Protein AF-H7EL29-F1 (afdb_monomer_lite)

Structure (mmCIF, N/CA/C/O backbone):
data_AF-H7EL29-F1
#
_entry.id   AF-H7EL29-F1
#
loop_
_atom_site.group_PDB
_atom_site.id
_atom_site.type_symbol
_atom_site.label_atom_id
_atom_site.label_alt_id
_atom_site.label_comp_id
_atom_site.label_asym_id
_atom_site.label_entity_id
_atom_site.label_seq_id
_atom_site.pdbx_PDB_ins_code
_atom_site.Cartn_x
_atom_site.Cartn_y
_atom_site.Cartn_z
_atom_site.occupancy
_atom_site.B_iso_or_equiv
_atom_site.auth_seq_id
_atom_site.auth_comp_id
_atom_site.auth_asym_id
_atom_site.auth_atom_id
_atom_site.pdbx_PDB_model_num
ATOM 1 N N . MET A 1 1 ? -59.412 -7.543 24.325 1.00 57.25 1 MET A N 1
ATOM 2 C CA . MET A 1 1 ? -58.843 -6.651 23.285 1.00 57.25 1 MET A CA 1
ATOM 3 C C . MET A 1 1 ? -57.580 -5.896 23.711 1.00 57.25 1 MET A C 1
ATOM 5 O O . MET A 1 1 ? -56.638 -5.908 22.938 1.00 57.25 1 MET A O 1
ATOM 9 N N . LYS A 1 2 ? -57.478 -5.300 24.915 1.00 55.97 2 LYS A N 1
ATOM 10 C CA . LYS A 1 2 ? -56.285 -4.508 25.312 1.00 55.97 2 LYS A CA 1
ATOM 11 C C . LYS A 1 2 ? -54.944 -5.276 25.320 1.00 55.97 2 LYS A C 1
ATOM 13 O O . LYS A 1 2 ? -53.953 -4.736 24.854 1.00 55.97 2 LYS A O 1
ATOM 18 N N . LYS A 1 3 ? -54.912 -6.540 25.772 1.00 56.38 3 LYS A N 1
ATOM 19 C CA . LYS A 1 3 ? -53.669 -7.345 25.846 1.00 56.38 3 LYS A CA 1
ATOM 20 C C . LYS A 1 3 ? -53.030 -7.664 24.485 1.00 56.38 3 LYS A C 1
ATOM 22 O O . LYS A 1 3 ? -51.810 -7.722 24.404 1.00 56.38 3 LYS A O 1
ATOM 27 N N . GLN A 1 4 ? -53.825 -7.860 23.430 1.00 57.97 4 GLN A N 1
ATOM 28 C CA . GLN A 1 4 ? -53.281 -8.171 22.099 1.00 57.97 4 GLN A CA 1
ATOM 29 C C . GLN A 1 4 ? -52.596 -6.960 21.458 1.00 57.97 4 GLN A C 1
ATOM 31 O O . GLN A 1 4 ? -51.556 -7.117 20.830 1.00 57.97 4 GLN A O 1
ATOM 36 N N . ILE A 1 5 ? -53.125 -5.755 21.687 1.00 69.31 5 ILE A N 1
ATOM 37 C CA . ILE A 1 5 ? -52.548 -4.510 21.161 1.00 69.31 5 ILE A CA 1
ATOM 38 C C . ILE A 1 5 ? -51.169 -4.249 21.788 1.00 69.31 5 ILE A C 1
ATOM 40 O O . ILE A 1 5 ? -50.231 -3.880 21.088 1.00 69.31 5 ILE A O 1
ATOM 44 N N . THR A 1 6 ? -51.011 -4.512 23.090 1.00 71.06 6 THR A N 1
ATOM 45 C CA . THR A 1 6 ? -49.735 -4.321 23.799 1.00 71.06 6 THR A CA 1
ATOM 46 C C . THR A 1 6 ? -48.637 -5.271 23.313 1.00 71.06 6 THR A C 1
ATOM 48 O O . THR A 1 6 ? -47.501 -4.844 23.141 1.00 71.06 6 THR A O 1
ATOM 51 N N . ILE A 1 7 ? -48.966 -6.541 23.050 1.00 73.06 7 ILE A N 1
ATOM 52 C CA . ILE A 1 7 ? -47.996 -7.529 22.542 1.00 73.06 7 ILE A CA 1
ATOM 53 C C . ILE A 1 7 ? -47.547 -7.165 21.122 1.00 73.06 7 ILE A C 1
ATOM 55 O O . ILE A 1 7 ? -46.365 -7.260 20.803 1.00 73.06 7 ILE A O 1
ATOM 59 N N . MET A 1 8 ? -48.477 -6.695 20.287 1.00 73.94 8 MET A N 1
ATOM 60 C CA . MET A 1 8 ? -48.175 -6.291 18.915 1.00 73.94 8 MET A CA 1
ATOM 61 C C . MET A 1 8 ? -47.253 -5.064 18.869 1.00 73.94 8 MET A C 1
ATOM 63 O O . MET A 1 8 ? -46.313 -5.042 18.083 1.00 73.94 8 MET A O 1
ATOM 67 N N . LEU A 1 9 ? -47.463 -4.085 19.757 1.00 74.75 9 LEU A N 1
ATOM 68 C CA . LEU A 1 9 ? -46.584 -2.917 19.898 1.00 74.75 9 LEU A CA 1
ATOM 69 C C . LEU A 1 9 ? -45.175 -3.291 20.384 1.00 74.75 9 LEU A C 1
ATOM 71 O O . LEU A 1 9 ? -44.201 -2.726 19.894 1.00 74.75 9 LEU A O 1
ATOM 75 N N . LEU A 1 10 ? -45.052 -4.259 21.300 1.00 76.50 10 LEU A N 1
ATOM 76 C CA . LEU A 1 10 ? -43.749 -4.729 21.785 1.00 76.50 10 LEU A CA 1
ATOM 77 C C . LEU A 1 10 ? -42.954 -5.459 20.693 1.00 76.50 10 LEU A C 1
ATOM 79 O O . LEU A 1 10 ? -41.759 -5.225 20.541 1.00 76.50 10 LEU A O 1
ATOM 83 N N . LEU A 1 11 ? -43.622 -6.318 19.918 1.00 74.44 11 LEU A N 1
ATOM 84 C CA . LEU A 1 11 ? -43.011 -7.027 18.791 1.00 74.44 11 LEU A CA 1
ATOM 85 C C . LEU A 1 11 ? -42.576 -6.065 17.688 1.00 74.44 11 LEU A C 1
ATOM 87 O O . LEU A 1 11 ? -41.500 -6.237 17.127 1.00 74.44 11 LEU A O 1
ATOM 91 N N . LEU A 1 12 ? -43.376 -5.033 17.414 1.00 74.44 12 LEU A N 1
ATOM 92 C CA . LEU A 1 12 ? -43.034 -4.011 16.432 1.00 74.44 12 LEU A CA 1
ATOM 93 C C . LEU A 1 12 ? -41.821 -3.183 16.889 1.00 74.44 12 LEU A C 1
ATOM 95 O O . LEU A 1 12 ? -40.912 -2.956 16.100 1.00 74.44 12 LEU A O 1
ATOM 99 N N . ALA A 1 13 ? -41.757 -2.804 18.170 1.00 70.50 13 ALA A N 1
ATOM 100 C CA . ALA A 1 13 ? -40.608 -2.101 18.742 1.00 70.50 13 ALA A CA 1
ATOM 101 C C . ALA A 1 13 ? -39.326 -2.953 18.731 1.00 70.50 13 ALA A C 1
ATOM 103 O O . ALA A 1 13 ? -38.254 -2.430 18.445 1.00 70.50 13 ALA A O 1
ATOM 104 N N . LEU A 1 14 ? -39.430 -4.263 18.981 1.00 64.88 14 LEU A N 1
ATOM 105 C CA . LEU A 1 14 ? -38.311 -5.204 18.849 1.00 64.88 14 LEU A CA 1
ATOM 106 C C . LEU A 1 14 ? -37.875 -5.384 17.390 1.00 64.88 14 LEU A C 1
ATOM 108 O O . LEU A 1 14 ? -36.679 -5.474 17.129 1.00 64.88 14 LEU A O 1
ATOM 112 N N . LEU A 1 15 ? -38.814 -5.385 16.437 1.00 62.44 15 LEU A N 1
ATOM 113 C CA . LEU A 1 15 ? -38.499 -5.426 15.007 1.00 62.44 15 LEU A CA 1
ATOM 114 C C . LEU A 1 15 ? -37.759 -4.157 14.563 1.00 62.44 15 LEU A C 1
ATOM 116 O O . LEU A 1 15 ? -36.751 -4.251 13.870 1.00 62.44 15 LEU A O 1
ATOM 120 N N . PHE A 1 16 ? -38.216 -2.983 15.007 1.00 59.94 16 PHE A N 1
ATOM 121 C CA . PHE A 1 16 ? -37.552 -1.710 14.719 1.00 59.94 16 PHE A CA 1
ATOM 122 C C . PHE A 1 16 ? -36.197 -1.585 15.429 1.00 59.94 16 PHE A C 1
ATOM 124 O O . PHE A 1 16 ? -35.247 -1.108 14.822 1.00 59.94 16 PHE A O 1
ATOM 131 N N . ALA A 1 17 ? -36.062 -2.072 16.667 1.00 56.81 17 ALA A N 1
ATOM 132 C CA . ALA A 1 17 ? -34.777 -2.121 17.369 1.00 56.81 17 ALA A CA 1
ATOM 133 C C . ALA A 1 17 ? -33.794 -3.115 16.721 1.00 56.81 17 ALA A C 1
ATOM 135 O O . ALA A 1 17 ? -32.594 -2.861 16.692 1.00 56.81 17 ALA A O 1
ATOM 136 N N . SER A 1 18 ? -34.295 -4.222 16.161 1.00 50.56 18 SER A N 1
ATOM 137 C CA . SER A 1 18 ? -33.503 -5.183 15.386 1.00 50.56 18 SER A CA 1
ATOM 138 C C . SER A 1 18 ? -33.060 -4.614 14.038 1.00 50.56 18 SER A C 1
ATOM 140 O O . SER A 1 18 ? -31.929 -4.863 13.632 1.00 50.56 18 SER A O 1
ATOM 142 N N . GLN A 1 19 ? -33.923 -3.862 13.346 1.00 51.19 19 GLN A N 1
ATOM 143 C CA . GLN A 1 19 ? -33.584 -3.213 12.074 1.00 51.19 19 GLN A CA 1
ATOM 144 C C . GLN A 1 19 ? -32.649 -2.010 12.264 1.00 51.19 19 GLN A C 1
ATOM 146 O O . GLN A 1 19 ? -31.809 -1.764 11.408 1.00 51.19 19 GLN A O 1
ATOM 151 N N . ALA A 1 20 ? -32.722 -1.318 13.405 1.00 48.88 20 ALA A N 1
ATOM 152 C CA . ALA A 1 20 ? -31.785 -0.252 13.767 1.00 48.88 20 ALA A CA 1
ATOM 153 C C . ALA A 1 20 ? -30.395 -0.768 14.202 1.00 48.88 20 ALA A C 1
ATOM 155 O O . ALA A 1 20 ? -29.459 0.018 14.296 1.00 48.88 20 ALA A O 1
ATOM 156 N N . MET A 1 21 ? -30.238 -2.073 14.466 1.00 46.12 21 MET A N 1
ATOM 157 C CA . MET A 1 21 ? -28.982 -2.677 14.942 1.00 46.12 21 MET A CA 1
ATOM 158 C C . MET A 1 21 ? -28.120 -3.332 13.849 1.00 46.12 21 MET A C 1
ATOM 160 O O . MET A 1 21 ? -27.229 -4.114 14.166 1.00 46.12 21 MET A O 1
ATOM 164 N N . THR A 1 22 ? -28.342 -3.046 12.563 1.00 46.31 22 THR A N 1
ATOM 165 C CA . THR A 1 22 ? -27.479 -3.589 11.488 1.00 46.31 22 THR A CA 1
ATOM 166 C C . THR A 1 22 ? -27.201 -2.617 10.341 1.00 46.31 22 THR A C 1
ATOM 168 O O . THR A 1 22 ? -26.954 -3.039 9.218 1.00 46.31 22 THR A O 1
ATOM 171 N N . GLU A 1 23 ? -27.129 -1.314 10.607 1.00 47.00 23 GLU A N 1
ATOM 172 C CA . GLU A 1 23 ? -26.225 -0.489 9.801 1.00 47.00 23 GLU A CA 1
ATOM 173 C C . GLU A 1 23 ? -24.821 -0.703 10.367 1.00 47.00 23 GLU A C 1
ATOM 175 O O . GLU A 1 23 ? -24.453 -0.137 11.393 1.00 47.00 23 GLU A O 1
ATOM 180 N N . LYS A 1 24 ? -24.035 -1.585 9.732 1.00 56.25 24 LYS A N 1
ATOM 181 C CA . LYS A 1 24 ? -22.579 -1.506 9.877 1.00 56.25 24 LYS A CA 1
ATOM 182 C C . LYS A 1 24 ? -22.216 -0.098 9.423 1.00 56.25 24 LYS A C 1
ATOM 184 O O . LYS A 1 24 ? -22.283 0.178 8.228 1.00 56.25 24 LYS A O 1
ATOM 189 N N . THR A 1 25 ? -21.895 0.788 10.359 1.00 63.72 25 THR A N 1
ATOM 190 C CA . THR A 1 25 ? -21.305 2.083 10.032 1.00 63.72 25 THR A CA 1
ATOM 191 C C . THR A 1 25 ? -20.137 1.805 9.097 1.00 63.72 25 THR A C 1
ATOM 193 O O . THR A 1 25 ? -19.213 1.082 9.478 1.00 63.72 25 THR A O 1
ATOM 196 N N . LYS A 1 26 ? -20.223 2.281 7.849 1.00 77.25 26 LYS A N 1
ATOM 197 C CA . LYS A 1 26 ? -19.120 2.152 6.896 1.00 77.25 26 LYS A CA 1
ATOM 198 C C . LYS A 1 26 ? -17.913 2.834 7.534 1.00 77.25 26 LYS A C 1
ATOM 200 O O . LYS A 1 26 ? -17.998 4.006 7.903 1.00 77.25 26 LYS A O 1
ATOM 205 N N . MET A 1 27 ? -16.843 2.071 7.728 1.00 86.44 27 MET A N 1
ATOM 206 C CA . MET A 1 27 ? -15.580 2.621 8.196 1.00 86.44 27 MET A CA 1
ATOM 207 C C . MET A 1 27 ? -14.908 3.276 7.005 1.00 86.44 27 MET A C 1
ATOM 209 O O . MET A 1 27 ? -14.747 2.629 5.973 1.00 86.44 27 MET A O 1
ATOM 213 N N . ASN A 1 28 ? -14.557 4.548 7.162 1.00 92.81 28 ASN A N 1
ATOM 214 C CA . ASN A 1 28 ? -13.847 5.286 6.132 1.00 92.81 28 ASN A CA 1
ATOM 215 C C . ASN A 1 28 ? -12.375 5.431 6.514 1.00 92.81 28 ASN A C 1
ATOM 217 O O . ASN A 1 28 ? -12.059 5.541 7.705 1.00 92.81 28 ASN A O 1
ATOM 221 N N . TYR A 1 29 ? -11.499 5.471 5.515 1.00 95.81 29 TYR A N 1
ATOM 222 C CA . TYR A 1 29 ? -10.053 5.572 5.694 1.00 95.81 29 TYR A CA 1
ATOM 223 C C . TYR A 1 29 ? -9.478 6.739 4.903 1.00 95.81 29 TYR A C 1
ATOM 225 O O . TYR A 1 29 ? -9.882 7.025 3.781 1.00 95.81 29 TYR A O 1
ATOM 233 N N . THR A 1 30 ? -8.479 7.394 5.484 1.00 96.75 30 THR A N 1
ATOM 234 C CA . THR A 1 30 ? -7.703 8.444 4.816 1.00 96.75 30 THR A CA 1
ATOM 235 C C . THR A 1 30 ? -6.219 8.144 4.952 1.00 96.75 30 THR A C 1
ATOM 237 O O . THR A 1 30 ? -5.778 7.753 6.031 1.00 96.75 30 THR A O 1
ATOM 240 N N . GLY A 1 31 ? -5.464 8.323 3.870 1.00 96.50 31 GLY A N 1
ATOM 241 C CA . GLY A 1 31 ? -4.008 8.227 3.851 1.00 96.50 31 GLY A CA 1
ATOM 242 C C . GLY A 1 31 ? -3.381 9.614 3.754 1.00 96.50 31 GLY A C 1
ATOM 243 O O . GLY A 1 31 ? -3.854 10.450 2.986 1.00 96.50 31 GLY A O 1
ATOM 244 N N . LYS A 1 32 ? -2.331 9.869 4.536 1.00 96.88 32 LYS A N 1
ATOM 245 C CA . LYS A 1 32 ? -1.509 11.084 4.444 1.00 96.88 32 LYS A CA 1
ATOM 246 C C . LYS A 1 32 ? -0.040 10.719 4.437 1.00 96.88 32 LYS A C 1
ATOM 248 O O . LYS A 1 32 ? 0.388 9.947 5.292 1.00 96.88 32 LYS A O 1
ATOM 253 N N . VAL A 1 33 ? 0.717 11.290 3.507 1.00 95.88 33 VAL A N 1
ATOM 254 C CA . VAL A 1 33 ? 2.150 11.016 3.379 1.00 95.88 33 VAL A CA 1
ATOM 255 C C . VAL A 1 33 ? 2.961 12.134 4.025 1.00 95.88 33 VAL A C 1
ATOM 257 O O . VAL A 1 33 ? 2.681 13.317 3.835 1.00 95.88 33 VAL A O 1
ATOM 260 N N . SER A 1 34 ? 3.991 11.760 4.777 1.00 95.00 34 SER A N 1
ATOM 261 C CA . SER A 1 34 ? 4.972 12.684 5.346 1.00 95.00 34 SER A CA 1
ATOM 262 C C . SER A 1 34 ? 6.395 12.215 5.075 1.00 95.00 34 SER A C 1
ATOM 264 O O . SER A 1 34 ? 6.656 11.020 4.961 1.00 95.00 34 SER A O 1
ATOM 266 N N . TRP A 1 35 ? 7.315 13.175 5.004 1.00 92.06 35 TRP A N 1
ATOM 267 C CA . TRP A 1 35 ? 8.733 12.935 4.760 1.00 92.06 35 TRP A CA 1
ATOM 268 C C . TRP A 1 35 ? 9.555 13.481 5.919 1.00 92.06 35 TRP A C 1
ATOM 270 O O . TRP A 1 35 ? 9.334 14.615 6.349 1.00 92.06 35 TRP A O 1
ATOM 280 N N . GLU A 1 36 ? 10.507 12.689 6.394 1.00 91.31 36 GLU A N 1
ATOM 281 C CA . GLU A 1 36 ? 11.424 13.061 7.468 1.00 91.31 36 GLU A CA 1
ATOM 282 C C . GLU A 1 36 ? 12.873 12.924 6.996 1.00 91.31 36 GLU A C 1
ATOM 284 O O . GLU A 1 36 ? 13.247 11.922 6.390 1.00 91.31 36 GLU A O 1
ATOM 289 N N . GLU A 1 37 ? 13.689 13.943 7.268 1.00 89.12 37 GLU A N 1
ATOM 290 C CA . GLU A 1 37 ? 15.136 13.892 7.064 1.00 89.12 37 GLU A CA 1
ATOM 291 C C . GLU A 1 37 ? 15.804 13.365 8.340 1.00 89.12 37 GLU A C 1
ATOM 293 O O . GLU A 1 37 ? 15.691 13.968 9.409 1.00 89.12 37 GLU A O 1
ATOM 298 N N . ILE A 1 38 ? 16.528 12.254 8.222 1.00 84.50 38 ILE A N 1
ATOM 299 C CA . ILE A 1 38 ? 17.241 11.606 9.320 1.00 84.50 38 ILE A CA 1
ATOM 300 C C . ILE A 1 38 ? 18.740 11.812 9.139 1.00 84.50 38 ILE A C 1
ATOM 302 O O . ILE A 1 38 ? 19.302 11.558 8.074 1.00 84.50 38 ILE A O 1
ATOM 306 N N . TYR A 1 39 ? 19.400 12.237 10.215 1.00 82.25 39 TYR A N 1
ATOM 307 C CA . TYR A 1 39 ? 20.849 12.387 10.272 1.00 82.25 39 TYR A CA 1
ATOM 308 C C . TYR A 1 39 ? 21.478 11.102 10.798 1.00 82.25 39 TYR A C 1
ATOM 310 O O . TYR A 1 39 ? 21.262 10.723 11.953 1.00 82.25 39 TYR A O 1
ATOM 318 N N . LEU A 1 40 ? 22.277 10.445 9.962 1.00 75.50 40 LEU A N 1
ATOM 319 C CA . LEU A 1 40 ? 23.015 9.262 10.375 1.00 75.50 40 LEU A CA 1
ATOM 320 C C . LEU A 1 40 ? 24.272 9.675 11.157 1.00 75.50 40 LEU A C 1
ATOM 322 O O . LEU A 1 40 ? 24.915 10.677 10.818 1.00 75.50 40 LEU A O 1
ATOM 326 N N . PRO A 1 41 ? 24.635 8.931 12.219 1.00 71.38 41 PRO A N 1
ATOM 327 C CA . PRO A 1 41 ? 25.886 9.176 12.916 1.00 71.38 41 PRO A CA 1
ATOM 328 C C . PRO A 1 41 ? 27.074 8.964 11.959 1.00 71.38 41 PRO A C 1
ATOM 330 O O . PRO A 1 41 ? 26.981 8.152 11.036 1.00 71.38 41 PRO A O 1
ATOM 333 N N . PRO A 1 42 ? 28.193 9.679 12.165 1.00 71.12 42 PRO A N 1
ATOM 334 C CA . PRO A 1 42 ? 29.387 9.505 11.345 1.00 71.12 42 PRO A CA 1
ATOM 335 C C . PRO A 1 42 ? 29.912 8.064 11.428 1.00 71.12 42 PRO A C 1
ATOM 337 O O . PRO A 1 42 ? 29.817 7.425 12.477 1.00 71.12 42 PRO A O 1
ATOM 340 N N . SER A 1 43 ? 30.479 7.577 10.323 1.00 67.69 43 SER A N 1
ATOM 341 C CA . SER A 1 43 ? 31.120 6.260 10.250 1.00 67.69 43 SER A CA 1
ATOM 342 C C . SER A 1 43 ? 32.367 6.202 11.146 1.00 67.69 43 SER A C 1
ATOM 344 O O . SER A 1 43 ? 33.120 7.174 11.258 1.00 67.69 43 SER A O 1
ATOM 346 N N . ASP A 1 44 ? 32.603 5.046 11.777 1.00 70.19 44 ASP A N 1
ATOM 347 C CA . ASP A 1 44 ? 33.757 4.788 12.659 1.00 70.19 44 ASP A CA 1
ATOM 348 C C . ASP A 1 44 ? 35.111 4.792 11.909 1.00 70.19 44 ASP A C 1
ATOM 350 O O . ASP A 1 44 ? 36.175 4.726 12.530 1.00 70.19 44 ASP A O 1
ATOM 354 N N . ASP A 1 45 ? 35.099 4.870 10.576 1.00 75.62 45 ASP A N 1
ATOM 355 C CA . ASP A 1 45 ? 36.286 4.859 9.709 1.00 75.62 45 ASP A CA 1
ATOM 356 C C . ASP A 1 45 ? 37.005 6.217 9.587 1.00 75.62 45 ASP A C 1
ATOM 358 O O . ASP A 1 45 ? 38.057 6.306 8.949 1.00 75.62 45 ASP A O 1
ATOM 362 N N . GLY A 1 46 ? 36.509 7.260 10.258 1.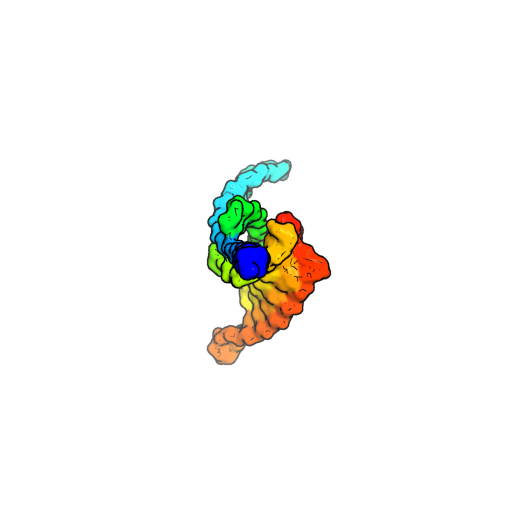00 59.25 46 GLY A N 1
ATOM 363 C CA . GLY A 1 46 ? 37.180 8.557 10.343 1.00 59.25 46 GLY A CA 1
ATOM 364 C C . GLY A 1 46 ? 36.938 9.484 9.151 1.00 59.25 46 GLY A C 1
ATOM 365 O O . GLY A 1 46 ? 37.475 10.596 9.147 1.00 59.25 46 GLY A O 1
ATOM 366 N N . GLU A 1 47 ? 36.100 9.096 8.185 1.00 61.16 47 GLU A N 1
ATOM 367 C CA . GLU A 1 47 ? 35.550 10.033 7.206 1.00 61.16 47 GLU A CA 1
ATOM 368 C C . GLU A 1 47 ? 34.219 10.591 7.724 1.00 61.16 47 GLU A C 1
ATOM 370 O O . GLU A 1 47 ? 33.180 9.934 7.727 1.00 61.16 47 GLU A O 1
ATOM 375 N N . VAL A 1 48 ? 34.241 11.842 8.197 1.00 54.59 48 VAL A N 1
ATOM 376 C CA . VAL A 1 48 ? 33.023 12.553 8.609 1.00 54.59 48 VAL A CA 1
ATOM 377 C C . VAL A 1 48 ? 32.256 12.970 7.358 1.00 54.59 48 VAL A C 1
ATOM 379 O O . VAL A 1 48 ? 32.390 14.089 6.863 1.00 54.59 48 VAL A O 1
ATOM 382 N N . LEU A 1 49 ? 31.437 12.059 6.848 1.00 58.91 49 LEU A N 1
ATOM 383 C CA . LEU A 1 49 ? 30.343 12.384 5.949 1.00 58.91 49 LEU A CA 1
ATOM 384 C C . LEU A 1 49 ? 29.062 12.356 6.783 1.00 58.91 49 LEU A C 1
ATOM 386 O O . LEU A 1 49 ? 28.670 11.313 7.298 1.00 58.91 49 LEU A O 1
ATOM 390 N N . PHE A 1 50 ? 28.423 13.516 6.952 1.00 58.25 50 PHE A N 1
ATOM 391 C CA . PHE A 1 50 ? 27.035 13.547 7.403 1.00 58.25 50 PHE A CA 1
ATOM 392 C C . PHE A 1 50 ? 26.202 12.952 6.272 1.00 58.25 50 PHE A C 1
ATOM 394 O O . PHE A 1 50 ? 26.041 13.580 5.226 1.00 58.25 50 PHE A O 1
ATOM 401 N N . LEU A 1 51 ? 25.738 11.723 6.459 1.00 67.00 51 LEU A N 1
ATOM 402 C CA . LEU A 1 51 ? 24.765 11.120 5.564 1.00 67.00 51 LEU A CA 1
ATOM 403 C C . LEU A 1 51 ? 23.380 11.533 6.061 1.00 67.00 51 LEU A C 1
ATOM 405 O O . LEU A 1 51 ? 23.057 11.347 7.238 1.00 67.00 51 LEU A O 1
ATOM 409 N N . THR A 1 52 ? 22.589 12.132 5.175 1.00 71.94 52 THR A N 1
ATOM 410 C CA . THR A 1 52 ? 21.164 12.346 5.408 1.00 71.94 52 THR A CA 1
ATOM 411 C C . THR A 1 52 ? 20.374 11.329 4.602 1.00 71.94 52 THR A C 1
ATOM 413 O O . THR A 1 52 ? 20.660 11.087 3.428 1.00 71.94 52 THR A O 1
ATOM 416 N N . GLU A 1 53 ? 19.395 10.711 5.250 1.00 81.12 53 GLU A N 1
ATOM 417 C CA . GLU A 1 53 ? 18.432 9.825 4.608 1.00 81.12 53 GLU A CA 1
ATOM 418 C C . GLU A 1 53 ? 17.042 10.454 4.699 1.00 81.12 53 GLU A C 1
ATOM 420 O O . GLU A 1 53 ? 16.682 11.030 5.721 1.00 81.12 53 GLU A O 1
ATOM 425 N N . TRP A 1 54 ? 16.256 10.348 3.630 1.00 84.75 54 TRP A N 1
ATOM 426 C CA . TRP A 1 54 ? 14.852 10.747 3.639 1.00 84.75 54 TRP A CA 1
ATOM 427 C C . TRP A 1 54 ? 13.980 9.514 3.847 1.00 84.75 54 TRP A C 1
ATOM 429 O O . TRP A 1 54 ? 14.005 8.596 3.026 1.00 84.75 54 TRP A O 1
ATOM 439 N N . ARG A 1 55 ? 13.192 9.506 4.922 1.00 90.31 55 ARG A N 1
ATOM 440 C CA . ARG A 1 55 ? 12.192 8.474 5.206 1.00 90.31 55 ARG A CA 1
ATOM 441 C C . ARG A 1 55 ? 10.802 8.966 4.839 1.00 90.31 55 ARG A C 1
ATOM 443 O O . ARG A 1 55 ? 10.467 10.130 5.052 1.00 90.31 55 ARG A O 1
ATOM 450 N N . CYS A 1 56 ? 10.007 8.071 4.267 1.00 93.31 56 CYS A N 1
ATOM 451 C CA . CYS A 1 56 ? 8.624 8.321 3.894 1.00 93.31 56 CYS A CA 1
ATOM 452 C C . CYS A 1 56 ? 7.711 7.535 4.829 1.00 93.31 56 CYS A C 1
ATOM 454 O O . CYS A 1 56 ? 7.895 6.334 5.006 1.00 93.31 56 CYS A O 1
ATOM 456 N N . TYR A 1 57 ? 6.696 8.199 5.366 1.00 95.00 57 TYR A N 1
ATOM 457 C CA . TYR A 1 57 ? 5.697 7.590 6.232 1.00 95.00 57 TYR A CA 1
ATOM 458 C C . TYR A 1 57 ? 4.302 7.807 5.658 1.00 95.00 57 TYR A C 1
ATOM 460 O O . TYR A 1 57 ? 4.007 8.868 5.107 1.00 95.00 57 TYR A O 1
ATOM 468 N N . LEU A 1 58 ? 3.437 6.807 5.804 1.00 97.12 58 LEU A N 1
ATOM 469 C CA . LEU A 1 58 ? 2.014 6.894 5.500 1.00 97.12 58 LEU A CA 1
ATOM 470 C C . LEU A 1 58 ? 1.212 6.758 6.795 1.00 97.12 58 LEU A C 1
ATOM 472 O O . LEU A 1 58 ? 1.201 5.696 7.417 1.00 97.12 58 LEU A O 1
ATOM 476 N N . LEU A 1 59 ? 0.481 7.810 7.155 1.00 97.25 59 LEU A N 1
ATOM 477 C CA . LEU A 1 59 ? -0.508 7.781 8.225 1.00 97.25 59 LEU A CA 1
ATOM 478 C C . LEU A 1 59 ? -1.875 7.397 7.654 1.00 97.25 59 LEU A C 1
ATOM 480 O O . LEU A 1 59 ? -2.467 8.151 6.880 1.00 97.25 59 LEU A O 1
ATOM 484 N N . ILE A 1 60 ? -2.395 6.249 8.075 1.00 96.94 60 ILE A N 1
ATOM 485 C CA . ILE A 1 60 ? -3.725 5.748 7.729 1.00 96.94 60 ILE A CA 1
ATOM 486 C C . ILE A 1 60 ? -4.646 6.015 8.914 1.00 96.94 60 ILE A C 1
ATOM 488 O O . ILE A 1 60 ? -4.461 5.437 9.979 1.00 96.94 60 ILE A O 1
ATOM 492 N N . SER A 1 61 ? -5.640 6.884 8.744 1.00 96.75 61 SER A N 1
ATOM 493 C CA . SER A 1 61 ? -6.618 7.218 9.789 1.00 96.75 61 SER A CA 1
ATOM 494 C C . SER A 1 61 ? -7.989 6.645 9.456 1.00 96.75 61 SER A C 1
ATOM 496 O O . SER A 1 61 ? -8.467 6.826 8.334 1.00 96.75 61 SER A O 1
ATOM 498 N N . ARG A 1 62 ? -8.637 6.009 10.435 1.00 95.69 62 ARG A N 1
ATOM 499 C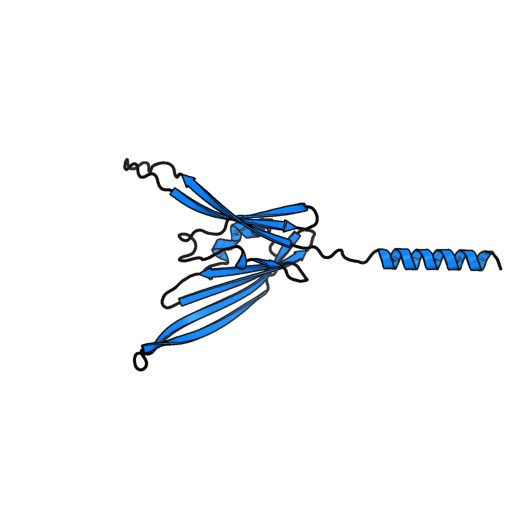 CA . ARG A 1 62 ? -10.009 5.498 10.351 1.00 95.69 62 ARG A CA 1
ATOM 500 C C . ARG A 1 62 ? -10.995 6.477 10.984 1.00 95.69 62 ARG A C 1
ATOM 502 O O . ARG A 1 62 ? -10.673 7.210 11.917 1.00 95.69 62 ARG A O 1
ATOM 509 N N . SER A 1 63 ? -12.225 6.491 10.480 1.00 93.75 63 SER A N 1
ATOM 510 C CA . SER A 1 63 ? -13.282 7.426 10.895 1.00 93.75 63 SER A CA 1
ATOM 511 C C . SER A 1 63 ? -13.671 7.386 12.380 1.00 93.75 63 SER A C 1
ATOM 513 O O . SER A 1 63 ? -14.302 8.325 12.858 1.00 93.75 63 SER A O 1
ATOM 515 N N . ASP A 1 64 ? -13.336 6.321 13.108 1.00 92.19 64 ASP A N 1
ATOM 516 C CA . ASP A 1 64 ? -13.565 6.192 14.554 1.00 92.19 64 ASP A CA 1
ATOM 517 C C . ASP A 1 64 ? -12.420 6.761 15.414 1.00 92.19 64 ASP A C 1
ATOM 519 O O . ASP A 1 64 ? -12.535 6.793 16.638 1.00 92.19 64 ASP A O 1
ATOM 523 N N . GLY A 1 65 ? -11.355 7.259 14.779 1.00 92.94 65 GLY A N 1
ATOM 524 C CA . GLY A 1 65 ? -10.208 7.888 15.427 1.00 92.94 65 GLY A CA 1
ATOM 525 C C . GLY A 1 65 ? -8.984 6.986 15.571 1.00 92.94 65 GLY A C 1
ATOM 526 O O . GLY A 1 65 ? -7.937 7.487 15.976 1.00 92.94 65 GLY A O 1
ATOM 527 N N . GLU A 1 66 ? -9.080 5.699 15.225 1.00 95.19 66 GLU A N 1
ATOM 528 C CA . GLU A 1 66 ? -7.911 4.815 15.169 1.00 95.19 66 GLU A CA 1
ATOM 529 C C . GLU A 1 66 ? -6.988 5.203 14.008 1.00 95.19 66 GLU A C 1
ATOM 531 O O . GLU A 1 66 ? -7.443 5.653 12.950 1.00 95.19 66 GLU A O 1
ATOM 536 N N . ALA A 1 67 ? -5.681 5.030 14.198 1.00 96.19 67 ALA A N 1
ATOM 537 C CA . ALA A 1 67 ? -4.692 5.358 13.184 1.00 96.19 67 ALA A CA 1
ATOM 538 C C . ALA A 1 67 ? -3.486 4.418 13.226 1.00 96.19 67 ALA A C 1
ATOM 540 O O . ALA A 1 67 ? -3.081 3.944 14.288 1.00 96.19 67 ALA A O 1
ATOM 541 N N . TRP A 1 68 ? -2.893 4.198 12.057 1.00 96.12 68 TRP A N 1
ATOM 542 C CA . TRP A 1 68 ? -1.691 3.395 11.872 1.00 96.12 68 TRP A CA 1
ATOM 543 C C . TRP A 1 68 ? -0.680 4.176 11.051 1.00 96.12 68 TRP A C 1
ATOM 545 O O . TRP A 1 68 ? -1.039 4.820 10.066 1.00 96.12 68 TRP A O 1
ATOM 555 N N . GLU A 1 69 ? 0.581 4.086 11.441 1.00 95.88 69 GLU A N 1
ATOM 556 C CA . GLU A 1 69 ? 1.700 4.634 10.689 1.00 95.88 69 GLU A CA 1
ATOM 557 C C . GLU A 1 69 ? 2.457 3.488 10.019 1.00 95.88 69 GLU A C 1
ATOM 559 O O . GLU A 1 69 ? 2.752 2.470 10.651 1.00 95.88 69 GLU A O 1
ATOM 564 N N . LEU A 1 70 ? 2.733 3.643 8.728 1.00 95.12 70 LEU A N 1
ATOM 565 C CA . LEU A 1 70 ? 3.567 2.735 7.954 1.00 95.12 70 LEU A CA 1
ATOM 566 C C . LEU A 1 70 ? 4.826 3.465 7.509 1.00 95.12 70 LEU A C 1
ATOM 568 O O . LEU A 1 70 ? 4.737 4.559 6.955 1.00 95.12 70 LEU A O 1
ATOM 572 N N . GLU A 1 71 ? 5.977 2.830 7.689 1.00 94.00 71 GLU A N 1
ATOM 573 C CA . GLU A 1 71 ? 7.225 3.275 7.085 1.00 94.00 71 GLU A CA 1
ATOM 574 C C . GLU A 1 71 ? 7.313 2.692 5.673 1.00 94.00 71 GLU A C 1
ATOM 576 O O . GLU A 1 71 ? 7.238 1.480 5.458 1.00 94.00 71 GLU A O 1
ATOM 581 N N . ILE A 1 72 ? 7.433 3.569 4.685 1.00 93.88 72 ILE A N 1
ATOM 582 C CA . ILE A 1 72 ? 7.580 3.170 3.293 1.00 93.88 72 ILE A CA 1
ATOM 583 C C . ILE A 1 72 ? 9.063 2.865 3.042 1.00 93.88 72 ILE A C 1
ATOM 585 O O . ILE A 1 72 ? 9.901 3.713 3.363 1.00 93.88 72 ILE A O 1
ATOM 589 N N . PRO A 1 73 ? 9.404 1.699 2.454 1.00 90.81 73 PRO A N 1
ATOM 590 C CA . PRO A 1 73 ? 10.793 1.317 2.229 1.00 90.81 73 PRO A CA 1
ATOM 591 C C . PRO A 1 73 ? 11.559 2.364 1.428 1.00 90.81 73 PRO A C 1
ATOM 593 O O . PRO A 1 73 ? 11.014 2.983 0.512 1.00 90.81 73 PRO A O 1
ATOM 596 N N . SER A 1 74 ? 12.839 2.546 1.739 1.00 84.81 74 SER A N 1
ATOM 597 C CA . SER A 1 74 ? 13.663 3.506 1.009 1.00 84.81 74 SER A CA 1
ATOM 598 C C . SER A 1 74 ? 14.017 2.998 -0.395 1.00 84.81 74 SER A C 1
ATOM 600 O O . SER A 1 74 ? 13.880 1.816 -0.727 1.00 84.81 74 SER A O 1
ATOM 602 N N . GLY A 1 75 ? 14.537 3.895 -1.239 1.00 77.31 75 GLY A N 1
ATOM 603 C CA . GLY A 1 75 ? 15.061 3.531 -2.558 1.00 77.31 75 GLY A CA 1
ATOM 604 C C . GLY A 1 75 ? 16.259 2.568 -2.513 1.00 77.31 75 GLY A C 1
ATOM 605 O O . GLY A 1 75 ? 16.579 1.955 -3.533 1.00 77.31 75 GLY A O 1
ATOM 606 N N . GLU A 1 76 ? 16.921 2.430 -1.358 1.00 76.88 76 GLU A N 1
ATOM 607 C CA . GLU A 1 76 ? 17.984 1.441 -1.141 1.00 76.88 76 GLU A CA 1
ATOM 608 C C . GLU A 1 76 ? 17.411 0.045 -0.872 1.00 76.88 76 GLU A C 1
ATOM 610 O O . GLU A 1 76 ? 17.952 -0.949 -1.356 1.00 76.88 76 GLU A O 1
ATOM 615 N N . GLU A 1 77 ? 16.290 -0.026 -0.150 1.00 82.94 77 GLU A N 1
ATOM 616 C CA . GLU A 1 77 ? 15.573 -1.271 0.138 1.00 82.94 77 GLU A CA 1
ATOM 617 C C . GLU A 1 77 ? 14.810 -1.770 -1.095 1.00 82.94 77 GLU A C 1
ATOM 619 O O . GLU A 1 77 ? 14.836 -2.960 -1.415 1.00 82.94 77 GLU A O 1
ATOM 624 N N . VAL A 1 78 ? 14.166 -0.850 -1.822 1.00 84.62 78 VAL A N 1
ATOM 625 C CA . VAL A 1 78 ? 13.434 -1.129 -3.060 1.00 84.62 78 VAL A CA 1
ATOM 626 C C . VAL A 1 78 ? 13.845 -0.124 -4.131 1.00 84.62 78 VAL A C 1
ATOM 628 O O . VAL A 1 78 ? 13.416 1.029 -4.157 1.00 84.62 78 VAL A O 1
ATOM 631 N N . LYS A 1 79 ? 14.680 -0.583 -5.066 1.00 85.25 79 LYS A N 1
ATOM 632 C CA . LYS A 1 79 ? 15.268 0.273 -6.100 1.00 85.25 79 LYS A CA 1
ATOM 633 C C . LYS A 1 79 ? 14.207 1.025 -6.907 1.00 85.25 79 LYS A C 1
ATOM 635 O O . LYS A 1 79 ? 13.366 0.408 -7.565 1.00 85.25 79 LYS A O 1
ATOM 640 N N . ASN A 1 80 ? 14.355 2.352 -6.946 1.00 87.31 80 ASN A N 1
ATOM 641 C CA . ASN A 1 80 ? 13.474 3.285 -7.654 1.00 87.31 80 ASN A CA 1
ATOM 642 C C . ASN A 1 80 ? 12.001 3.181 -7.218 1.00 87.31 80 ASN A C 1
ATOM 644 O O . ASN A 1 80 ? 11.106 3.323 -8.052 1.00 87.31 80 ASN A O 1
ATOM 648 N N . LEU A 1 81 ? 11.741 2.889 -5.942 1.00 90.75 81 LEU A N 1
ATOM 649 C CA . LEU A 1 81 ? 10.389 2.957 -5.406 1.00 90.75 81 LEU A CA 1
ATOM 650 C C . LEU A 1 81 ? 9.852 4.389 -5.496 1.00 90.75 81 LEU A C 1
ATOM 652 O O . LEU A 1 81 ? 10.534 5.344 -5.126 1.00 90.75 81 LEU A O 1
ATOM 656 N N . SER A 1 82 ? 8.619 4.520 -5.977 1.00 88.56 82 SER A N 1
ATOM 657 C CA . SER A 1 82 ? 7.867 5.770 -5.993 1.00 88.56 82 SER A CA 1
ATOM 658 C C . SER A 1 82 ? 6.597 5.601 -5.174 1.00 88.56 82 SER A C 1
ATOM 660 O O . SER A 1 82 ? 5.801 4.699 -5.452 1.00 88.56 82 SER A O 1
ATOM 662 N N . PHE A 1 83 ? 6.408 6.484 -4.194 1.00 91.44 83 PHE A N 1
ATOM 663 C CA . PHE A 1 83 ? 5.242 6.485 -3.321 1.00 91.44 83 PHE A CA 1
ATOM 664 C C . PHE A 1 83 ? 4.854 7.913 -2.913 1.00 91.44 83 PHE A C 1
ATOM 666 O O . PHE A 1 83 ? 5.707 8.692 -2.489 1.00 91.44 83 PHE A O 1
ATOM 673 N N . ASP A 1 84 ? 3.573 8.248 -3.034 1.00 91.75 84 ASP A N 1
ATOM 674 C CA . ASP A 1 84 ? 2.956 9.502 -2.609 1.00 91.75 84 ASP A CA 1
ATOM 675 C C . ASP A 1 84 ? 1.479 9.286 -2.209 1.00 91.75 84 ASP A C 1
ATOM 677 O O . ASP A 1 84 ? 1.001 8.159 -2.099 1.00 91.75 84 ASP A O 1
ATOM 681 N N . GLU A 1 85 ? 0.735 10.362 -1.938 1.00 90.25 85 GLU A N 1
ATOM 682 C CA . GLU A 1 85 ? -0.666 10.263 -1.500 1.00 90.25 85 GLU A CA 1
ATOM 683 C C . GLU A 1 85 ? -1.595 9.623 -2.544 1.00 90.25 85 GLU A C 1
ATOM 685 O O . GLU A 1 85 ? -2.597 9.019 -2.169 1.00 90.25 85 GLU A O 1
ATOM 690 N N . SER A 1 86 ? -1.269 9.702 -3.840 1.00 94.19 86 SER A N 1
ATOM 691 C CA . SER A 1 86 ? -2.061 9.075 -4.909 1.00 94.19 86 SER A CA 1
ATOM 692 C C . SER A 1 86 ? -1.971 7.550 -4.900 1.00 94.19 86 SER A C 1
ATOM 694 O O . SER A 1 86 ? -2.787 6.870 -5.520 1.00 94.19 86 SER A O 1
ATOM 696 N N . ASN A 1 87 ? -0.998 7.002 -4.170 1.00 96.25 87 ASN A N 1
ATOM 697 C CA . ASN A 1 87 ? -0.848 5.571 -3.980 1.00 96.25 87 ASN A CA 1
ATOM 698 C C . ASN A 1 87 ? -1.808 4.990 -2.938 1.00 96.25 87 ASN A C 1
ATOM 700 O O . ASN A 1 87 ? -1.849 3.770 -2.788 1.00 96.25 87 ASN A O 1
ATOM 704 N N . PHE A 1 88 ? -2.573 5.823 -2.232 1.00 97.69 88 PHE A N 1
ATOM 705 C CA . PHE A 1 88 ? -3.629 5.398 -1.323 1.00 97.69 88 PHE A CA 1
ATOM 706 C C . PHE A 1 88 ? -5.004 5.602 -1.969 1.00 97.69 88 PHE A C 1
ATOM 708 O O . PHE A 1 88 ? -5.327 6.702 -2.416 1.00 97.69 88 PHE A O 1
ATOM 715 N N . GLU A 1 89 ? -5.853 4.575 -1.939 1.00 97.50 89 GLU A N 1
ATOM 716 C CA . GLU A 1 89 ? -7.245 4.683 -2.391 1.00 97.50 89 GLU A CA 1
ATOM 717 C C . GLU A 1 89 ? -8.193 3.995 -1.405 1.00 97.50 89 GLU A C 1
ATOM 719 O O . GLU A 1 89 ? -8.016 2.829 -1.048 1.00 97.50 89 GLU A O 1
ATOM 724 N N . GLU A 1 90 ? -9.224 4.714 -0.969 1.00 96.75 90 GLU A N 1
ATOM 725 C CA . GLU A 1 90 ? -10.313 4.148 -0.177 1.00 96.75 90 GLU A CA 1
ATOM 726 C C . GLU A 1 90 ? -11.231 3.283 -1.052 1.00 96.75 90 GLU A C 1
ATOM 728 O O . GLU A 1 90 ? -11.544 3.621 -2.190 1.00 96.75 90 GLU A O 1
ATOM 733 N N . THR A 1 91 ? -11.720 2.177 -0.495 1.00 94.25 91 THR A N 1
ATOM 734 C CA . THR A 1 91 ? -12.665 1.272 -1.160 1.00 94.25 91 THR A CA 1
ATOM 735 C C . THR A 1 91 ? -13.894 1.043 -0.279 1.00 94.25 91 THR A C 1
ATOM 737 O O . THR A 1 91 ? -13.955 1.488 0.865 1.00 94.25 91 THR A O 1
ATOM 740 N N . ASP A 1 92 ? -14.899 0.325 -0.782 1.00 89.69 92 ASP A N 1
ATOM 741 C CA . ASP A 1 92 ? -16.097 0.029 0.013 1.00 89.69 92 ASP A CA 1
ATOM 742 C C . ASP A 1 92 ? -15.835 -0.882 1.223 1.00 89.69 92 ASP A C 1
ATOM 744 O O . ASP A 1 92 ? -16.526 -0.751 2.234 1.00 89.69 92 ASP A O 1
ATOM 748 N N . ASP A 1 93 ? -14.827 -1.755 1.143 1.00 88.12 93 ASP A N 1
ATOM 749 C CA . ASP A 1 93 ? -14.512 -2.754 2.175 1.00 88.12 93 ASP A CA 1
ATOM 750 C C . ASP A 1 93 ? -13.279 -2.392 3.032 1.00 88.12 93 ASP A C 1
ATOM 752 O O . ASP A 1 93 ? -12.937 -3.125 3.968 1.00 88.12 93 ASP A O 1
ATOM 756 N N . GLY A 1 94 ? -12.596 -1.289 2.717 1.00 95.38 94 GLY A N 1
ATOM 757 C CA . GLY A 1 94 ? -11.323 -0.896 3.321 1.00 95.38 94 GLY A CA 1
ATOM 758 C C . GLY A 1 94 ? -10.570 0.100 2.445 1.00 95.38 94 GLY A C 1
ATOM 759 O O . GLY A 1 94 ? -11.101 1.142 2.079 1.00 95.38 94 GLY A O 1
ATOM 760 N N . PHE A 1 95 ? -9.344 -0.228 2.053 1.00 97.62 95 PHE A N 1
ATOM 761 C CA . PHE A 1 95 ? -8.513 0.606 1.179 1.00 97.62 95 PHE A CA 1
ATOM 762 C C . PHE A 1 95 ? -7.501 -0.257 0.422 1.00 97.62 95 PHE A C 1
ATOM 764 O O . PHE A 1 95 ? -7.345 -1.453 0.692 1.00 97.62 95 PHE A O 1
ATOM 771 N N . LEU A 1 96 ? -6.788 0.349 -0.516 1.00 97.75 96 LEU A N 1
ATOM 772 C CA . LEU A 1 96 ? -5.654 -0.263 -1.186 1.00 97.75 96 LEU A CA 1
ATOM 773 C C . LEU A 1 96 ? -4.438 0.663 -1.191 1.00 97.75 96 LEU A C 1
ATOM 775 O O . LEU A 1 96 ? -4.561 1.879 -1.043 1.00 97.75 96 LEU A O 1
ATOM 779 N N . LEU A 1 97 ? -3.264 0.050 -1.322 1.00 97.88 97 LEU A N 1
ATOM 780 C CA . LEU A 1 97 ? -1.986 0.737 -1.471 1.00 97.88 97 LEU A CA 1
ATOM 781 C C . LEU A 1 97 ? -1.319 0.290 -2.771 1.00 97.88 97 LEU A C 1
ATOM 783 O O . LEU A 1 97 ? -1.144 -0.912 -2.988 1.00 97.88 97 LEU A O 1
ATOM 787 N N . HIS A 1 98 ? -0.916 1.242 -3.604 1.00 96.88 98 HIS A N 1
ATOM 788 C CA . HIS A 1 98 ? -0.196 1.007 -4.850 1.00 96.88 98 HIS A CA 1
ATOM 789 C C . HIS A 1 98 ? 1.297 1.281 -4.679 1.00 96.88 98 HIS A C 1
ATOM 791 O O . HIS A 1 98 ? 1.687 2.383 -4.324 1.00 96.88 98 HIS A O 1
ATOM 797 N N . PHE A 1 99 ? 2.154 0.328 -5.014 1.00 95.38 99 PHE A N 1
ATOM 798 C CA . PHE A 1 99 ? 3.602 0.519 -5.008 1.00 95.38 99 PHE A CA 1
ATOM 799 C C . PHE A 1 99 ? 4.140 0.311 -6.411 1.00 95.38 99 PHE A C 1
ATOM 801 O O . PHE A 1 99 ? 3.864 -0.712 -7.032 1.00 95.38 99 PHE A O 1
ATOM 808 N N . ASN A 1 100 ? 4.926 1.267 -6.897 1.00 93.62 100 ASN A N 1
ATOM 809 C CA . ASN A 1 100 ? 5.559 1.198 -8.207 1.00 93.62 100 ASN A CA 1
ATOM 810 C C . ASN A 1 100 ? 7.068 1.322 -8.048 1.00 93.62 100 ASN A C 1
ATOM 812 O O . ASN A 1 100 ? 7.537 2.259 -7.402 1.00 93.62 100 ASN A O 1
ATOM 816 N N . TRP A 1 101 ? 7.831 0.406 -8.637 1.00 93.69 101 TRP A N 1
ATOM 817 C CA . TRP A 1 101 ? 9.290 0.448 -8.551 1.00 93.69 101 TRP A CA 1
ATOM 818 C C . TRP A 1 101 ? 9.977 -0.133 -9.789 1.00 93.69 101 TRP A C 1
ATOM 820 O O . TRP A 1 101 ? 9.347 -0.671 -10.703 1.00 93.69 101 TRP A O 1
ATOM 830 N N . GLY A 1 102 ? 11.304 -0.020 -9.825 1.00 90.69 102 GLY A N 1
ATOM 831 C CA . GLY A 1 102 ? 12.122 -0.426 -10.963 1.00 90.69 102 GLY A CA 1
ATOM 832 C C . GLY A 1 102 ? 12.362 0.696 -11.970 1.00 90.69 102 GLY A C 1
ATOM 833 O O . GLY A 1 102 ? 12.466 1.871 -11.635 1.00 90.69 102 GLY A O 1
ATOM 834 N N . GLY A 1 103 ? 12.564 0.342 -13.230 1.00 86.31 103 GLY A N 1
ATOM 835 C CA . GLY A 1 103 ? 12.857 1.293 -14.295 1.00 86.31 103 GLY A CA 1
ATOM 836 C C . GLY A 1 103 ? 13.786 0.728 -15.363 1.00 86.31 103 GLY A C 1
ATOM 837 O O . GLY A 1 103 ? 14.380 -0.346 -15.231 1.00 86.31 103 GLY A O 1
ATOM 838 N N . GLY A 1 104 ? 13.923 1.476 -16.456 1.00 87.06 104 GLY A N 1
ATOM 839 C CA . GLY A 1 104 ? 14.624 0.997 -17.642 1.00 87.06 104 GLY A CA 1
ATOM 840 C C . GLY A 1 104 ? 13.824 -0.113 -18.320 1.00 87.06 104 GLY A C 1
ATOM 841 O O . GLY A 1 104 ? 12.754 0.148 -18.854 1.00 87.06 104 GLY A O 1
ATOM 842 N N . ARG A 1 105 ? 14.346 -1.345 -18.305 1.00 90.44 105 ARG A N 1
ATOM 843 C CA . ARG A 1 105 ? 13.709 -2.495 -18.969 1.00 90.44 105 ARG A CA 1
ATOM 844 C C . ARG A 1 105 ? 12.548 -3.093 -18.177 1.00 90.44 105 ARG A C 1
ATOM 846 O O . ARG A 1 105 ? 11.643 -3.621 -18.798 1.00 90.44 105 ARG A O 1
ATOM 853 N N . TYR A 1 106 ? 12.566 -3.039 -16.848 1.00 92.69 106 TYR A N 1
ATOM 854 C CA . TYR A 1 106 ? 11.574 -3.729 -16.019 1.00 92.69 106 TYR A CA 1
ATOM 855 C C . TYR A 1 106 ? 10.921 -2.756 -15.050 1.00 92.69 106 TYR A C 1
ATOM 857 O O . TYR A 1 106 ? 11.620 -2.027 -14.345 1.00 92.69 106 TYR A O 1
ATOM 865 N N . PHE A 1 107 ? 9.595 -2.761 -15.016 1.00 93.06 107 PHE A N 1
ATOM 866 C 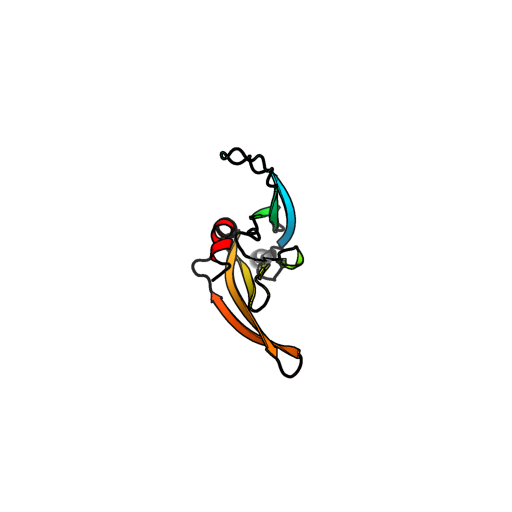CA . PHE A 1 107 ? 8.787 -1.950 -14.118 1.00 93.06 107 PHE A CA 1
ATOM 867 C C . PHE A 1 107 ? 7.796 -2.842 -13.382 1.00 93.06 107 PHE A C 1
ATOM 869 O O . PHE A 1 107 ? 7.081 -3.629 -14.002 1.00 93.06 107 PHE A O 1
ATOM 876 N N . TRP A 1 108 ? 7.761 -2.712 -12.063 1.00 94.44 108 TRP A N 1
ATOM 877 C CA . TRP A 1 108 ? 6.895 -3.495 -11.199 1.00 94.44 108 TRP A CA 1
ATOM 878 C C . TRP A 1 108 ? 5.836 -2.598 -10.577 1.00 94.44 108 TRP A C 1
ATOM 880 O O . TRP A 1 108 ? 6.124 -1.473 -10.166 1.00 94.44 108 TRP A O 1
ATOM 890 N N . SER A 1 109 ? 4.623 -3.127 -10.483 1.00 94.25 109 SER A N 1
ATOM 891 C CA . SER A 1 109 ? 3.508 -2.513 -9.775 1.00 94.25 109 SER A CA 1
ATOM 892 C C . SER A 1 109 ? 2.857 -3.554 -8.870 1.00 94.25 109 SER A C 1
ATOM 894 O O . SER A 1 109 ? 2.519 -4.645 -9.327 1.00 94.25 109 SER A O 1
ATOM 896 N N . GLU A 1 110 ? 2.687 -3.239 -7.591 1.00 95.75 110 GLU A N 1
ATOM 897 C CA . GLU A 1 110 ? 1.955 -4.070 -6.633 1.00 95.75 110 GLU A CA 1
ATOM 898 C C . GLU A 1 110 ? 0.805 -3.279 -6.041 1.00 95.75 110 GLU A C 1
ATOM 900 O O . GLU A 1 110 ? 0.978 -2.149 -5.589 1.00 95.75 110 GLU A O 1
ATOM 905 N N . THR A 1 111 ? -0.363 -3.903 -5.992 1.00 97.31 111 THR A N 1
ATOM 906 C CA . THR A 1 111 ? -1.529 -3.363 -5.300 1.00 97.31 111 THR A CA 1
ATOM 907 C C . THR A 1 111 ? -1.872 -4.255 -4.121 1.00 97.31 111 THR A C 1
ATOM 909 O O . THR A 1 111 ? -2.203 -5.431 -4.289 1.00 97.31 111 THR A O 1
ATOM 912 N N . PHE A 1 112 ? -1.798 -3.692 -2.922 1.00 97.69 112 PHE A N 1
ATOM 913 C CA . PHE A 1 112 ? -2.108 -4.355 -1.662 1.00 97.69 112 PHE A CA 1
ATOM 914 C C . PHE A 1 112 ? -3.525 -3.993 -1.244 1.00 97.69 112 PHE A C 1
ATOM 916 O O . PHE A 1 112 ? -3.815 -2.826 -1.003 1.00 97.69 112 PHE A O 1
ATOM 923 N N . PHE A 1 113 ? -4.404 -4.986 -1.142 1.00 97.81 113 PHE A N 1
ATOM 924 C CA . PHE A 1 113 ? -5.810 -4.781 -0.806 1.00 97.81 113 PHE A CA 1
ATOM 925 C C . PHE A 1 113 ? -6.062 -5.104 0.663 1.00 97.81 113 PHE A C 1
ATOM 927 O O . PHE A 1 113 ? -5.861 -6.243 1.109 1.00 97.81 113 PHE A O 1
ATOM 934 N N . PHE A 1 114 ? -6.569 -4.116 1.390 1.00 97.75 114 PHE A N 1
ATOM 935 C CA . PHE A 1 114 ? -6.926 -4.216 2.794 1.00 97.75 114 PHE A CA 1
ATOM 936 C C . PHE A 1 114 ? -8.438 -4.210 2.955 1.00 97.75 114 PHE A C 1
ATOM 938 O O . PHE A 1 114 ? -9.157 -3.490 2.265 1.00 97.75 114 PHE A O 1
ATOM 945 N N . LYS A 1 115 ? -8.922 -5.021 3.892 1.00 95.81 115 LYS A N 1
ATOM 946 C CA . LYS A 1 115 ? -10.317 -5.000 4.325 1.00 95.81 115 LYS A CA 1
ATOM 947 C C . LYS A 1 115 ? -10.405 -5.019 5.836 1.00 95.81 115 LYS A C 1
ATOM 949 O O . LYS A 1 115 ? -9.530 -5.584 6.492 1.00 95.81 115 LYS A O 1
ATOM 954 N N . GLU A 1 116 ? -11.477 -4.468 6.375 1.00 93.38 116 GLU A N 1
ATOM 955 C CA . GLU A 1 116 ? -11.720 -4.502 7.814 1.00 93.38 116 GLU A CA 1
ATOM 956 C C . GLU A 1 116 ? -11.983 -5.944 8.293 1.00 93.38 116 GLU A C 1
ATOM 958 O O . GLU A 1 116 ? -12.871 -6.641 7.788 1.00 93.38 116 GLU A O 1
ATOM 963 N N . SER A 1 117 ? -11.210 -6.403 9.279 1.00 93.12 117 SER A N 1
ATOM 964 C CA . SER A 1 117 ? -11.388 -7.700 9.936 1.00 93.12 117 SER A CA 1
ATOM 965 C C . SER A 1 117 ? -10.938 -7.614 11.390 1.00 93.12 117 SER A C 1
ATOM 967 O O . SER A 1 117 ? -9.860 -7.116 11.681 1.00 93.12 117 SER A O 1
ATOM 969 N N . ASP A 1 118 ? -11.749 -8.123 12.317 1.00 88.62 118 ASP A N 1
ATOM 970 C CA . ASP A 1 118 ? -11.423 -8.156 13.753 1.00 88.62 118 ASP A CA 1
ATOM 971 C C . ASP A 1 118 ? -11.003 -6.794 14.347 1.00 88.62 118 ASP A C 1
ATOM 973 O O . ASP A 1 118 ? -10.146 -6.722 15.227 1.00 88.62 118 ASP A O 1
ATOM 977 N N . GLY A 1 119 ? -11.634 -5.713 13.871 1.00 90.56 119 GLY A N 1
ATOM 978 C CA . GLY A 1 119 ? -11.409 -4.349 14.354 1.00 90.56 119 GLY A CA 1
ATOM 979 C C . GLY A 1 119 ? -10.169 -3.664 13.777 1.00 90.56 119 GLY A C 1
ATOM 980 O O . GLY A 1 119 ? -9.795 -2.602 14.275 1.00 90.56 119 GLY A O 1
ATOM 981 N N . GLU A 1 120 ? -9.532 -4.245 12.758 1.00 94.12 120 GLU A N 1
ATOM 982 C CA . GLU A 1 120 ? -8.330 -3.708 12.125 1.00 94.12 120 GLU A CA 1
ATOM 983 C C . GLU A 1 120 ? -8.317 -3.962 10.604 1.00 94.12 120 GLU A C 1
ATOM 985 O O . GLU A 1 120 ? -8.771 -5.018 10.139 1.00 94.12 120 GLU A O 1
ATOM 990 N N . PRO A 1 121 ? -7.739 -3.059 9.795 1.00 95.75 121 PRO A N 1
ATOM 991 C CA . PRO A 1 121 ? -7.482 -3.349 8.394 1.00 95.75 121 PRO A CA 1
ATOM 992 C C . PRO A 1 121 ? -6.505 -4.513 8.239 1.00 95.75 121 PRO A C 1
ATOM 994 O O . PRO A 1 121 ? -5.437 -4.548 8.848 1.00 95.75 121 PRO A O 1
ATOM 997 N N . CYS A 1 122 ? -6.855 -5.469 7.388 1.00 97.06 122 CYS A N 1
ATOM 998 C CA . CYS A 1 122 ? -6.044 -6.648 7.134 1.00 97.06 122 CYS A CA 1
ATOM 999 C C . CYS A 1 122 ? -5.830 -6.853 5.632 1.00 97.06 122 CYS A C 1
ATOM 1001 O O . CYS A 1 122 ? -6.787 -6.889 4.853 1.00 97.06 122 CYS A O 1
ATOM 1003 N N . LEU A 1 123 ? -4.575 -7.059 5.236 1.00 97.75 123 LEU A N 1
ATOM 1004 C CA . LEU A 1 123 ? -4.192 -7.453 3.889 1.00 97.75 123 LEU A CA 1
ATOM 1005 C C . LEU A 1 123 ? -4.767 -8.836 3.578 1.00 97.75 123 LEU A C 1
ATOM 1007 O O . LEU A 1 123 ? -4.499 -9.811 4.288 1.00 97.75 123 LEU A O 1
ATOM 1011 N N . TYR A 1 124 ? -5.526 -8.924 2.489 1.00 97.31 124 TYR A N 1
ATOM 1012 C CA . TYR A 1 124 ? -6.163 -10.173 2.057 1.00 97.31 124 TYR A CA 1
ATOM 1013 C C . TYR A 1 124 ? -5.842 -10.557 0.611 1.00 97.31 124 TYR A C 1
ATOM 1015 O O . TYR A 1 124 ? -6.082 -11.699 0.211 1.00 97.31 124 TYR A O 1
ATOM 1023 N N . LYS A 1 125 ? -5.317 -9.622 -0.182 1.00 97.00 125 LYS A N 1
ATOM 1024 C CA . LYS A 1 125 ? -5.040 -9.822 -1.602 1.00 97.00 125 LYS A CA 1
ATOM 1025 C C . LYS A 1 125 ? -3.906 -8.904 -2.049 1.00 97.00 125 LYS A C 1
ATOM 1027 O O . LYS A 1 125 ? -3.810 -7.766 -1.600 1.00 97.00 125 LYS A O 1
ATOM 1032 N N . ILE A 1 126 ? -3.072 -9.422 -2.939 1.00 97.12 126 ILE A N 1
ATOM 1033 C CA . ILE A 1 126 ? -2.016 -8.685 -3.626 1.00 97.12 126 ILE A CA 1
ATOM 1034 C C . ILE A 1 126 ? -2.195 -8.902 -5.133 1.00 97.12 126 ILE A C 1
ATOM 1036 O O . ILE A 1 126 ? -2.348 -10.046 -5.572 1.00 97.12 126 ILE A O 1
ATOM 1040 N N . GLU A 1 127 ? -2.175 -7.829 -5.917 1.00 97.06 127 GLU A N 1
ATOM 1041 C CA . GLU A 1 127 ? -2.080 -7.890 -7.380 1.00 97.06 127 GLU A CA 1
ATOM 1042 C C . GLU A 1 127 ? -0.733 -7.358 -7.840 1.00 97.06 127 GLU A C 1
ATOM 1044 O O . GLU A 1 127 ? -0.422 -6.191 -7.629 1.00 97.06 127 GLU A O 1
ATOM 1049 N N . SER A 1 128 ? 0.027 -8.226 -8.495 1.00 95.50 128 SER A N 1
ATOM 1050 C CA . SER A 1 128 ? 1.381 -7.973 -8.967 1.00 95.50 128 SER A CA 1
ATOM 1051 C C . SER A 1 128 ? 1.363 -7.835 -10.480 1.00 95.50 128 SER A C 1
ATOM 1053 O O . SER A 1 128 ? 0.828 -8.704 -11.175 1.00 95.50 128 SER A O 1
ATOM 1055 N N . ARG A 1 129 ? 1.978 -6.779 -11.000 1.00 95.19 129 ARG A N 1
ATOM 1056 C CA . ARG A 1 129 ? 2.168 -6.545 -12.427 1.00 95.19 129 ARG A CA 1
ATOM 1057 C C . ARG A 1 129 ? 3.647 -6.316 -12.710 1.00 95.19 129 ARG A C 1
ATOM 1059 O O . ARG A 1 129 ? 4.269 -5.463 -12.083 1.00 95.19 129 ARG A O 1
ATOM 1066 N N . LEU A 1 130 ? 4.183 -7.048 -13.680 1.00 94.69 130 LEU A N 1
ATOM 1067 C CA . LEU A 1 130 ? 5.505 -6.810 -14.251 1.00 94.69 130 LEU A CA 1
ATOM 1068 C C . LEU A 1 130 ? 5.324 -6.357 -15.694 1.00 94.69 130 LEU A C 1
ATOM 1070 O O . LEU A 1 130 ? 4.710 -7.066 -16.488 1.00 94.69 130 LEU A O 1
ATOM 1074 N N . THR A 1 131 ? 5.875 -5.195 -16.019 1.00 94.69 131 THR A N 1
ATOM 1075 C CA . THR A 1 131 ? 5.973 -4.696 -17.387 1.00 94.69 131 THR A CA 1
ATOM 1076 C C . THR A 1 131 ? 7.429 -4.746 -17.833 1.00 94.69 131 THR A C 1
ATOM 1078 O O . THR A 1 131 ? 8.306 -4.154 -17.196 1.00 94.69 131 THR A O 1
ATOM 1081 N N . GLU A 1 132 ? 7.688 -5.439 -18.936 1.00 95.38 132 GLU A N 1
ATOM 1082 C CA . GLU A 1 132 ? 8.980 -5.459 -19.612 1.00 95.38 132 GLU A CA 1
ATOM 1083 C C . GLU A 1 132 ? 8.946 -4.563 -20.857 1.00 95.38 132 GLU A C 1
ATOM 1085 O O . GLU A 1 132 ? 8.138 -4.772 -21.756 1.00 95.38 132 GLU A O 1
ATOM 1090 N N . TYR A 1 133 ? 9.856 -3.591 -20.929 1.00 92.19 133 TYR A N 1
ATOM 1091 C CA . TYR A 1 133 ? 10.014 -2.680 -22.059 1.00 92.19 133 TYR A CA 1
ATOM 1092 C C . TYR A 1 133 ? 11.144 -3.127 -22.985 1.00 92.19 133 TYR A C 1
ATOM 1094 O O . TYR A 1 133 ? 12.308 -3.218 -22.581 1.00 92.19 133 TYR A O 1
ATOM 1102 N N . THR A 1 134 ? 10.831 -3.312 -24.264 1.00 93.19 134 THR A N 1
ATOM 1103 C CA . THR A 1 134 ? 11.801 -3.663 -25.303 1.00 93.19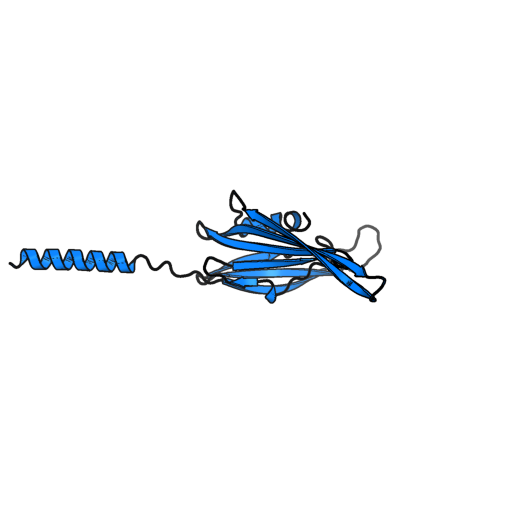 134 THR A CA 1
ATOM 1104 C C . THR A 1 134 ? 11.855 -2.572 -26.365 1.00 93.19 134 THR A C 1
ATOM 1106 O O . THR A 1 134 ? 10.851 -2.220 -26.971 1.00 93.19 134 THR A O 1
ATOM 1109 N N . LEU A 1 135 ? 13.054 -2.041 -26.634 1.00 90.44 135 LEU A N 1
ATOM 1110 C CA . LEU A 1 135 ? 13.249 -1.072 -27.714 1.00 90.44 135 LEU A CA 1
ATOM 1111 C C . LEU A 1 135 ? 13.114 -1.761 -29.077 1.00 90.44 135 LEU A C 1
ATOM 1113 O O . LEU A 1 135 ? 13.959 -2.578 -29.470 1.00 90.44 135 LEU A O 1
ATOM 1117 N N . ASN A 1 136 ? 12.110 -1.356 -29.841 1.00 89.88 136 ASN A N 1
ATOM 1118 C CA . ASN A 1 136 ? 11.946 -1.761 -31.218 1.00 89.88 136 ASN A CA 1
ATOM 1119 C C . ASN A 1 136 ? 12.974 -1.041 -32.096 1.00 89.88 136 ASN A C 1
ATOM 1121 O O . ASN A 1 136 ? 12.825 0.117 -32.476 1.00 89.88 136 ASN A O 1
ATOM 1125 N N . LYS A 1 137 ? 14.043 -1.745 -32.475 1.00 90.44 137 LYS A N 1
ATOM 1126 C CA . LYS A 1 137 ? 15.139 -1.156 -33.268 1.00 90.44 137 LYS A CA 1
ATOM 1127 C C . LYS A 1 137 ? 14.729 -0.691 -34.672 1.00 90.44 137 LYS A C 1
ATOM 1129 O O . LYS A 1 137 ? 15.534 -0.041 -35.332 1.00 90.44 137 LYS A O 1
ATOM 1134 N N . LYS A 1 138 ? 13.540 -1.062 -35.161 1.00 90.94 138 LYS A N 1
ATOM 1135 C CA . LYS A 1 138 ? 13.054 -0.658 -36.488 1.00 90.94 138 LYS A CA 1
ATOM 1136 C C . LYS A 1 138 ? 12.249 0.633 -36.435 1.00 90.94 138 LYS A C 1
ATOM 1138 O O . LYS A 1 138 ? 12.407 1.454 -37.332 1.00 90.94 138 LYS A O 1
ATOM 1143 N N . THR A 1 139 ? 11.392 0.792 -35.429 1.00 91.56 139 THR A N 1
ATOM 1144 C CA . THR A 1 139 ? 10.535 1.981 -35.286 1.00 91.56 139 THR A CA 1
ATOM 1145 C C . THR A 1 139 ? 11.153 3.039 -34.375 1.00 91.56 139 THR A C 1
ATOM 1147 O O . THR A 1 139 ? 10.890 4.220 -34.557 1.00 91.56 139 THR A O 1
ATOM 1150 N N . GLY A 1 140 ? 12.034 2.636 -33.456 1.00 88.56 140 GLY A N 1
ATOM 1151 C CA . GLY A 1 140 ? 12.569 3.500 -32.403 1.00 88.56 140 GLY A CA 1
ATOM 1152 C C . GLY A 1 140 ? 11.646 3.620 -31.186 1.00 88.56 140 GLY A C 1
ATOM 1153 O O . GLY A 1 140 ? 12.031 4.272 -30.219 1.00 88.56 140 GLY A O 1
ATOM 1154 N N . ASP A 1 141 ? 10.478 2.976 -31.221 1.00 89.88 141 ASP A N 1
ATOM 1155 C CA . ASP A 1 141 ? 9.503 2.968 -30.130 1.00 89.88 141 ASP A CA 1
ATOM 1156 C C . ASP A 1 141 ? 9.803 1.859 -29.114 1.00 89.88 141 ASP A C 1
ATOM 1158 O O . ASP A 1 141 ? 10.558 0.921 -29.389 1.00 89.88 141 ASP A O 1
ATOM 1162 N N . PHE A 1 142 ? 9.198 1.958 -27.933 1.00 87.44 142 PHE A N 1
ATOM 1163 C CA . PHE A 1 142 ? 9.214 0.885 -26.944 1.00 87.44 142 PHE A CA 1
ATOM 1164 C C . PHE A 1 142 ? 7.958 0.030 -27.088 1.00 87.44 142 PHE A C 1
ATOM 1166 O O . PHE A 1 142 ? 6.848 0.551 -27.008 1.00 87.44 142 PHE A O 1
ATOM 1173 N N . ASP A 1 143 ? 8.160 -1.271 -27.268 1.00 90.62 143 ASP A N 1
ATOM 1174 C CA . ASP A 1 143 ? 7.126 -2.288 -27.107 1.00 90.62 143 ASP A CA 1
ATOM 1175 C C . ASP A 1 143 ? 7.092 -2.715 -25.627 1.00 90.62 143 ASP A C 1
ATOM 1177 O O . ASP A 1 143 ? 8.144 -2.752 -24.975 1.00 90.62 143 ASP A O 1
ATOM 1181 N N . ASP A 1 144 ? 5.913 -3.038 -25.092 1.00 91.88 144 ASP A N 1
ATOM 1182 C CA . ASP A 1 144 ? 5.746 -3.519 -23.720 1.00 91.88 144 ASP A CA 1
ATOM 1183 C C . ASP A 1 144 ? 5.028 -4.873 -23.645 1.00 91.88 144 ASP A C 1
ATOM 1185 O O . ASP A 1 144 ? 4.023 -5.121 -24.312 1.00 91.88 144 ASP A O 1
ATOM 1189 N N . GLU A 1 145 ? 5.546 -5.760 -22.799 1.00 93.56 145 GLU A N 1
ATOM 1190 C CA . GLU A 1 145 ? 4.893 -7.013 -22.419 1.00 93.56 145 GLU A CA 1
ATOM 1191 C C . GLU A 1 145 ? 4.539 -6.947 -20.934 1.00 93.56 145 GLU A C 1
ATOM 1193 O O . GLU A 1 145 ? 5.360 -6.564 -20.102 1.00 93.56 145 GLU A O 1
ATOM 1198 N N . THR A 1 146 ? 3.289 -7.270 -20.600 1.00 94.56 146 THR A N 1
ATOM 1199 C CA . THR A 1 146 ? 2.775 -7.186 -19.232 1.00 94.56 146 THR A CA 1
ATOM 1200 C C . THR A 1 146 ? 2.323 -8.555 -18.744 1.00 94.56 146 THR A C 1
ATOM 1202 O O . THR A 1 146 ? 1.384 -9.127 -19.298 1.00 94.56 146 THR A O 1
ATOM 1205 N N . ASP A 1 147 ? 2.880 -8.981 -17.614 1.00 94.94 147 ASP A N 1
ATOM 1206 C CA . ASP A 1 147 ? 2.406 -10.124 -16.842 1.00 94.94 147 ASP A CA 1
ATOM 1207 C C . ASP A 1 147 ? 1.675 -9.654 -15.585 1.00 94.94 147 ASP A C 1
ATOM 1209 O O . ASP A 1 147 ? 2.104 -8.726 -14.901 1.00 94.94 147 ASP A O 1
ATOM 1213 N N . THR A 1 148 ? 0.549 -10.297 -15.265 1.00 95.25 148 THR A N 1
ATOM 1214 C CA . THR A 1 148 ? -0.251 -9.995 -14.068 1.00 95.25 148 THR A CA 1
ATOM 1215 C C . THR A 1 148 ? -0.495 -11.255 -13.252 1.00 95.25 148 THR A C 1
ATOM 1217 O O . THR A 1 148 ? -0.856 -12.305 -13.786 1.00 95.25 148 THR A O 1
ATOM 1220 N N . LYS A 1 149 ? -0.340 -11.145 -11.934 1.00 95.62 149 LYS A N 1
ATOM 1221 C CA . LYS A 1 149 ? -0.544 -12.229 -10.977 1.00 95.62 149 LYS A CA 1
ATOM 1222 C C . LYS A 1 149 ? -1.376 -11.742 -9.801 1.00 95.62 149 LYS A C 1
ATOM 1224 O O . LYS A 1 149 ? -1.093 -10.708 -9.214 1.00 95.62 149 LYS A O 1
ATOM 1229 N N . VAL A 1 150 ? -2.360 -12.543 -9.406 1.00 96.31 150 VAL A N 1
ATOM 1230 C CA . VAL A 1 150 ? -3.168 -12.291 -8.208 1.00 96.31 150 VAL A CA 1
ATOM 1231 C C . VAL A 1 150 ? -2.801 -13.310 -7.135 1.00 96.31 150 VAL A C 1
ATOM 1233 O O . VAL A 1 150 ? -2.764 -14.51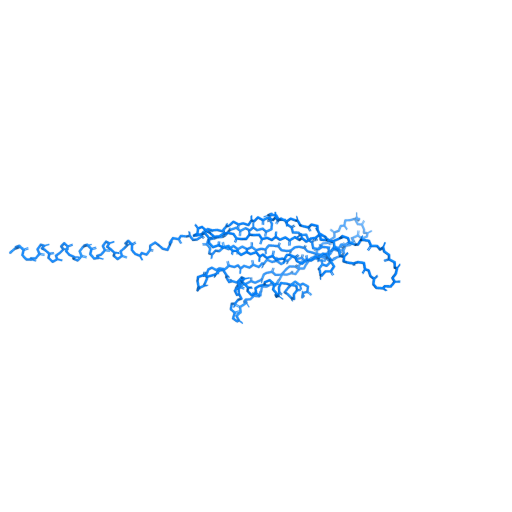4 -7.396 1.00 96.31 150 VAL A O 1
ATOM 1236 N N . ARG A 1 151 ? -2.530 -12.836 -5.918 1.00 95.56 151 ARG A N 1
ATOM 1237 C CA . ARG A 1 151 ? -2.230 -13.658 -4.739 1.00 95.56 151 ARG A CA 1
ATOM 1238 C C . ARG A 1 151 ? -3.249 -13.372 -3.642 1.00 95.56 151 ARG A C 1
ATOM 1240 O O . ARG A 1 151 ? -3.364 -12.241 -3.185 1.00 95.56 151 ARG A O 1
ATOM 1247 N N . MET A 1 152 ? -3.957 -14.404 -3.191 1.00 96.75 152 MET A N 1
ATOM 1248 C CA . MET A 1 152 ? -4.790 -14.322 -1.988 1.00 96.75 152 MET A CA 1
ATOM 1249 C C . MET A 1 152 ? -3.927 -14.572 -0.750 1.00 96.75 152 MET A C 1
ATOM 1251 O O . MET A 1 152 ? -3.094 -15.478 -0.753 1.00 96.75 152 MET A O 1
ATOM 1255 N N . ILE A 1 153 ? -4.136 -13.787 0.304 1.00 95.25 153 ILE A N 1
ATOM 1256 C CA . ILE A 1 153 ? -3.365 -13.854 1.547 1.00 95.25 153 ILE A CA 1
ATOM 1257 C C . ILE A 1 153 ? -4.179 -14.595 2.608 1.00 95.25 153 ILE A C 1
ATOM 1259 O O . ILE A 1 153 ? -5.276 -14.177 2.978 1.00 95.25 153 ILE A O 1
ATOM 1263 N N . ALA A 1 154 ? -3.646 -15.728 3.066 1.00 93.06 154 ALA A N 1
ATOM 1264 C CA . ALA A 1 154 ? -4.214 -16.549 4.128 1.00 93.06 154 ALA A CA 1
ATOM 1265 C C . ALA A 1 154 ? -3.069 -17.183 4.952 1.00 93.06 154 ALA A C 1
ATOM 1267 O O . ALA A 1 154 ? -2.259 -17.912 4.373 1.00 93.06 154 ALA A O 1
ATOM 1268 N N . PRO A 1 155 ? -2.980 -16.943 6.275 1.00 93.81 155 PRO A N 1
ATOM 1269 C CA . PRO A 1 155 ? -3.864 -16.086 7.070 1.00 93.81 155 PRO A CA 1
ATOM 1270 C C . PRO A 1 155 ? -3.756 -14.607 6.668 1.00 93.81 155 PRO A C 1
ATOM 1272 O O . PRO A 1 155 ? -2.761 -14.199 6.073 1.00 93.81 155 PRO A O 1
ATOM 1275 N N . LEU A 1 156 ? -4.793 -13.827 6.986 1.00 96.12 156 LEU A N 1
ATOM 1276 C CA . LEU A 1 156 ? -4.791 -12.376 6.782 1.00 96.12 156 LEU A CA 1
ATOM 1277 C C . LEU A 1 156 ? -3.628 -11.730 7.554 1.00 96.12 156 LEU A C 1
ATOM 1279 O O . LEU A 1 156 ? -3.276 -12.197 8.639 1.00 96.12 156 LEU A O 1
ATOM 1283 N N . ILE A 1 157 ? -3.045 -10.660 7.010 1.00 96.31 157 ILE A N 1
ATOM 1284 C CA . ILE A 1 157 ? -1.973 -9.904 7.678 1.00 96.31 157 ILE A CA 1
ATOM 1285 C C . ILE A 1 157 ? -2.554 -8.583 8.169 1.00 96.31 157 ILE A C 1
ATOM 1287 O O . ILE A 1 157 ? -2.996 -7.771 7.363 1.00 96.31 157 ILE A O 1
ATOM 1291 N N . LYS A 1 158 ? -2.551 -8.376 9.483 1.00 96.38 158 LYS A N 1
ATOM 1292 C CA . LYS A 1 158 ? -2.964 -7.124 10.122 1.00 96.38 158 LYS A CA 1
ATOM 1293 C C . LYS A 1 158 ? -2.086 -5.954 9.685 1.00 96.38 158 LYS A C 1
ATOM 1295 O O . LYS A 1 158 ? -0.899 -6.150 9.432 1.00 96.38 158 LYS A O 1
ATOM 1300 N N . LEU A 1 159 ? -2.653 -4.753 9.610 1.00 95.69 159 LEU A N 1
ATOM 1301 C CA . LEU A 1 159 ? -1.923 -3.539 9.241 1.00 95.69 159 LEU A CA 1
ATOM 1302 C C . LEU A 1 159 ? -0.763 -3.249 10.206 1.00 95.69 159 LEU A C 1
ATOM 1304 O O . LEU A 1 159 ? 0.325 -2.896 9.761 1.00 95.69 159 LEU A O 1
ATOM 1308 N N . SER A 1 160 ? -0.958 -3.500 11.500 1.00 94.12 160 SER A N 1
ATOM 1309 C CA . SER A 1 160 ? 0.092 -3.426 12.526 1.00 94.12 160 SER A CA 1
ATOM 1310 C C . SER A 1 160 ? 1.288 -4.348 12.251 1.00 94.12 160 SER A C 1
ATOM 1312 O O . SER A 1 160 ? 2.426 -3.957 12.488 1.00 94.12 160 SER A O 1
ATOM 1314 N N . ASP A 1 161 ? 1.055 -5.534 11.681 1.00 94.12 161 ASP A N 1
ATOM 1315 C CA . ASP A 1 161 ? 2.107 -6.493 11.305 1.00 94.12 161 ASP A CA 1
ATOM 1316 C C . ASP A 1 161 ? 2.642 -6.274 9.878 1.00 94.12 161 ASP A C 1
ATOM 1318 O O . ASP A 1 161 ? 3.564 -6.969 9.435 1.00 94.12 161 ASP A O 1
ATOM 1322 N N . PHE A 1 162 ? 2.002 -5.402 9.095 1.00 93.94 162 PHE A N 1
ATOM 1323 C CA . PHE A 1 162 ? 2.304 -5.231 7.677 1.00 93.94 162 PHE A CA 1
ATOM 1324 C C . PHE A 1 162 ? 3.634 -4.512 7.466 1.00 93.94 162 PHE A C 1
ATOM 1326 O O . PHE A 1 162 ? 4.387 -4.912 6.578 1.00 93.94 162 PHE A O 1
ATOM 1333 N N . ASN A 1 163 ? 3.947 -3.520 8.307 1.00 87.19 163 ASN A N 1
ATOM 1334 C CA . ASN A 1 163 ? 5.137 -2.680 8.170 1.00 87.19 163 ASN A CA 1
ATOM 1335 C C . ASN A 1 163 ? 6.428 -3.517 8.070 1.00 87.19 163 ASN A C 1
ATOM 1337 O O . ASN A 1 163 ? 7.174 -3.426 7.100 1.00 87.19 163 ASN A O 1
ATOM 1341 N N . GLU A 1 164 ? 6.624 -4.461 8.995 1.00 87.19 164 GLU A N 1
ATOM 1342 C CA . GLU A 1 164 ? 7.801 -5.347 9.020 1.00 87.19 164 GLU A CA 1
ATOM 1343 C C . GLU A 1 164 ? 7.879 -6.323 7.828 1.00 87.19 164 GLU A C 1
ATOM 1345 O O . GLU A 1 164 ? 8.924 -6.920 7.547 1.00 87.19 164 GLU A O 1
ATOM 1350 N N . LYS A 1 165 ? 6.755 -6.551 7.142 1.00 90.62 165 LYS A N 1
ATOM 1351 C CA . LYS A 1 165 ? 6.639 -7.506 6.032 1.00 90.62 165 LYS A CA 1
ATOM 1352 C C . LYS A 1 165 ? 6.711 -6.825 4.672 1.00 90.62 165 LYS A C 1
ATOM 1354 O O . LYS A 1 165 ? 7.056 -7.501 3.703 1.00 90.62 165 LYS A O 1
ATOM 1359 N N . LEU A 1 166 ? 6.413 -5.529 4.597 1.00 91.44 166 LEU A N 1
ATOM 1360 C CA . LEU A 1 166 ? 6.311 -4.762 3.359 1.00 91.44 166 LEU A CA 1
ATOM 1361 C C . LEU A 1 166 ? 7.558 -4.902 2.461 1.00 91.44 166 LEU A C 1
ATOM 1363 O O . LEU A 1 166 ? 7.375 -5.321 1.316 1.00 91.44 166 LEU A O 1
ATOM 1367 N N . PRO A 1 167 ? 8.809 -4.728 2.944 1.00 86.12 167 PRO A N 1
ATOM 1368 C CA . PRO A 1 167 ? 9.994 -4.899 2.096 1.00 86.12 167 PRO A CA 1
ATOM 1369 C C . PRO A 1 167 ? 10.131 -6.293 1.473 1.00 86.12 167 PRO A C 1
ATOM 1371 O O . PRO A 1 167 ? 10.680 -6.428 0.391 1.00 86.12 167 PRO A O 1
ATOM 1374 N N . LYS A 1 168 ? 9.642 -7.347 2.146 1.00 86.38 168 LYS A N 1
ATOM 1375 C CA . LYS A 1 168 ? 9.709 -8.739 1.653 1.00 86.38 168 LYS A CA 1
ATOM 1376 C C . LYS A 1 168 ? 8.570 -9.092 0.701 1.00 86.38 168 LYS A C 1
ATOM 1378 O O . LYS A 1 168 ? 8.642 -10.107 0.002 1.00 86.38 168 LYS A O 1
ATOM 1383 N N . LEU A 1 169 ? 7.471 -8.345 0.780 1.00 88.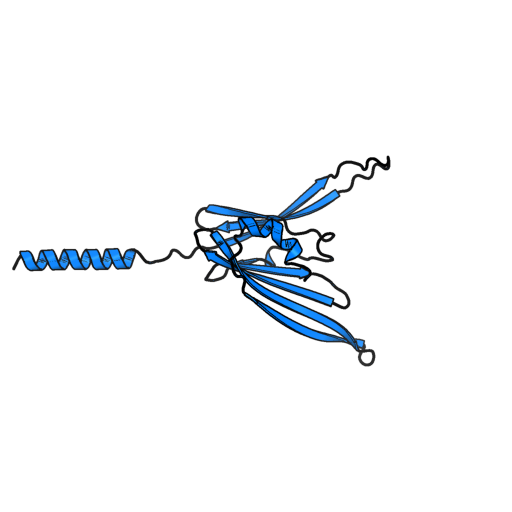44 169 LEU A N 1
ATOM 1384 C CA . LEU A 1 169 ? 6.324 -8.492 -0.110 1.00 88.44 169 LEU A CA 1
ATOM 1385 C C . LEU A 1 169 ? 6.548 -7.724 -1.415 1.00 88.44 169 LEU A C 1
ATOM 1387 O O . LEU A 1 169 ? 6.102 -8.187 -2.463 1.00 88.44 169 LEU A O 1
ATOM 1391 N N . LEU A 1 170 ? 7.270 -6.605 -1.344 1.00 84.50 170 LEU A N 1
ATOM 1392 C CA . LEU A 1 170 ? 7.858 -5.929 -2.494 1.00 84.50 170 LEU A CA 1
ATOM 1393 C C . LEU A 1 170 ? 9.091 -6.711 -2.985 1.00 84.50 170 LEU A C 1
ATOM 1395 O O . LEU A 1 170 ? 9.792 -7.346 -2.204 1.00 84.50 170 LEU A O 1
ATOM 1399 N N . GLY A 1 171 ? 9.360 -6.699 -4.292 1.00 61.09 171 GLY A N 1
ATOM 1400 C CA . GLY A 1 171 ? 10.579 -7.307 -4.851 1.00 61.09 171 GLY A CA 1
ATOM 1401 C C . GLY A 1 171 ? 10.588 -8.838 -4.999 1.00 61.09 171 GLY A C 1
ATOM 1402 O O . GLY A 1 171 ? 11.671 -9.413 -5.127 1.00 61.09 171 GLY A O 1
ATOM 1403 N N . GLN A 1 172 ? 9.420 -9.494 -5.000 1.00 54.94 172 GLN A N 1
ATOM 1404 C CA . GLN A 1 172 ? 9.277 -10.907 -5.400 1.00 54.94 172 GLN A CA 1
ATOM 1405 C C . GLN A 1 172 ? 9.046 -11.091 -6.898 1.00 54.94 172 GLN A C 1
ATOM 1407 O O . GLN A 1 172 ? 8.374 -10.232 -7.506 1.00 54.94 172 GLN A O 1
#

Organism: NCBI:txid907348

Sequence (172 aa):
MKKQITIMLLLLALLFASQAMTEKTKMNYTGKVSWEEIYLPPSDDGEVLFLTEWRCYLLISRSDGEAWELEIPSGEEVKNLSFDESNFEETDDGFLLHFNWGGGRYFWSETFFFKESDGEPCLYKIESRLTEYTLNKKTGDFDDETDTKVRMIAPLIKLSDFNEKLPKLLGQ

Radius of gyration: 24.53 Å; chains: 1; bounding box: 96×30×62 Å

Secondary structure (DSSP, 8-state):
-HHHHHHHHHHHHHHHHHHTT-------EEEEEEEEEEEPPPPTTS-----EEEEEEEEEEETTS-EEEEEEPPTTTSTT-B--GGGEEE-SSEEEEEEEEEETTEEEEEEEEEEEETTEEEEEEEEEEEEEEEE-TTTSPEEEEEEEEEEEEEEEEEHHHHGGGHHHHTT-

pLDDT: mean 85.67, std 13.85, range [46.12, 97.88]

Foldseek 3Di:
DVVVVVVVVVVVVVVVVVVVPPPPPQKWKAKAKDKDWDWDDADPPPPPDGDIDIWMKIWIAIPVGDIDIATDDGCVLAPAKDDHRVQWAADRFGIKGWIWGDDDFKIKIKIFDWGDDPNFTWTFKIKIKIKGWDQDPVPRDIDIDMDIDMDTDPPTHGPNRVRVCVSVVPPD